Protein AF-A0A5P0ZWS5-F1 (afdb_monomer_lite)

pLDDT: mean 80.86, std 14.53, range [32.66, 95.44]

Organism: NCBI:txid2584183

Secondary structure (DSSP, 8-state):
---EEEEES-GGGS---S--SEEEEES----SS--EEEEEPPPHHHHHHHHHHHHHHHHH-TTPPP--HHHHHHHHHHHHHHHTTS--SEEEESSHHHHHHHGGGSS-GGG--------

Radius of gyration: 15.4 Å; chains: 1; bounding box: 33×30×46 Å

Sequence (119 aa):
MTKTILIALDINKIPYVTNPEVILTLGTQKIWYTTSTKAITVPKRIKLADSLLNSFIKKFFKKSTKRDIFTFNYFTKHAKKYLKKNNYDQVIFENNQLKNKILPNLTNEHQYVAKNSLA

Foldseek 3Di:
DFAEEEEEQAPVLDDDDDQHQEYEYAADDDDPDDHHYDHDDDDPVLVVVQVVVQVVCVVVPVPDDRDSPSSLLSSLVVVLVVCVVDDGQEYEYSEPVSCVSNQVSDPCNPRYPHPDDPD

Structure (mmCIF, N/CA/C/O backbone):
data_AF-A0A5P0ZWS5-F1
#
_entry.id   AF-A0A5P0ZWS5-F1
#
loop_
_atom_site.group_PDB
_atom_site.id
_atom_site.type_symbol
_atom_site.label_atom_id
_atom_site.label_alt_id
_atom_site.label_comp_id
_atom_site.label_asym_id
_atom_site.label_entity_id
_atom_site.label_seq_id
_atom_site.pdbx_PDB_ins_code
_atom_site.Cartn_x
_atom_site.Cartn_y
_atom_site.Cartn_z
_atom_site.occupancy
_atom_site.B_iso_or_equiv
_atom_site.auth_seq_id
_atom_site.auth_comp_id
_atom_site.auth_asym_id
_atom_site.auth_atom_id
_atom_site.pdbx_PDB_model_num
ATOM 1 N N . MET A 1 1 ? -8.091 -6.927 22.414 1.00 63.94 1 MET A N 1
ATOM 2 C CA . MET A 1 1 ? -7.067 -7.116 21.362 1.00 63.94 1 MET A CA 1
ATOM 3 C C . MET A 1 1 ? -7.174 -5.952 20.396 1.00 63.94 1 MET A C 1
ATOM 5 O O . MET A 1 1 ? -8.292 -5.623 20.027 1.00 63.94 1 MET A O 1
ATOM 9 N N . THR A 1 2 ? -6.058 -5.317 20.046 1.00 73.69 2 THR A N 1
ATOM 10 C CA . THR A 1 2 ? -6.013 -4.196 19.096 1.00 73.69 2 THR A CA 1
ATOM 11 C C . THR A 1 2 ? -6.160 -4.703 17.660 1.00 73.69 2 THR A C 1
ATOM 13 O O . THR A 1 2 ? -5.374 -5.534 17.200 1.00 73.69 2 THR A O 1
ATOM 16 N N . LYS A 1 3 ? -7.165 -4.208 16.932 1.00 84.69 3 LYS A N 1
ATOM 17 C CA . LYS A 1 3 ? -7.411 -4.565 15.530 1.00 84.69 3 LYS A CA 1
ATOM 18 C C . LYS A 1 3 ? -6.416 -3.851 14.630 1.00 84.69 3 LYS A C 1
ATOM 20 O O . LYS A 1 3 ? -6.544 -2.654 14.373 1.00 84.69 3 LYS A O 1
ATOM 25 N N . THR A 1 4 ? -5.427 -4.596 14.147 1.00 85.50 4 THR A N 1
ATOM 26 C CA . THR A 1 4 ? -4.335 -4.054 13.332 1.00 85.50 4 THR A CA 1
ATOM 27 C C . THR A 1 4 ? -4.469 -4.487 11.877 1.00 85.50 4 THR A C 1
ATOM 29 O O . THR A 1 4 ? -4.620 -5.675 11.590 1.00 85.50 4 THR A O 1
ATOM 32 N N . ILE A 1 5 ? -4.350 -3.539 10.948 1.00 88.12 5 ILE A N 1
ATOM 33 C CA . ILE A 1 5 ? -4.288 -3.806 9.506 1.00 88.12 5 ILE A CA 1
ATOM 34 C C . ILE A 1 5 ? -2.963 -3.328 8.909 1.00 88.12 5 ILE A C 1
ATOM 36 O O . ILE A 1 5 ? -2.469 -2.248 9.225 1.00 88.12 5 ILE A O 1
ATOM 40 N N . LEU A 1 6 ? -2.396 -4.131 8.011 1.00 88.25 6 LEU A N 1
ATOM 41 C CA . LEU A 1 6 ? -1.184 -3.813 7.261 1.00 88.25 6 LEU A CA 1
ATOM 42 C C . LEU A 1 6 ? -1.535 -3.433 5.819 1.00 88.25 6 LEU A C 1
ATOM 44 O O . LEU A 1 6 ? -2.343 -4.102 5.179 1.00 88.25 6 LEU A O 1
ATOM 48 N N . ILE A 1 7 ? -0.918 -2.381 5.284 1.00 89.50 7 ILE A N 1
ATOM 49 C CA . ILE A 1 7 ? -1.080 -1.949 3.891 1.00 89.50 7 ILE A CA 1
ATOM 50 C C . ILE A 1 7 ? 0.271 -1.991 3.187 1.00 89.50 7 ILE A C 1
ATOM 52 O O . ILE A 1 7 ? 1.189 -1.253 3.551 1.00 89.50 7 ILE A O 1
ATOM 56 N N . ALA A 1 8 ? 0.350 -2.816 2.143 1.00 89.75 8 ALA A N 1
ATOM 57 C CA . ALA A 1 8 ? 1.575 -3.110 1.413 1.00 89.75 8 ALA A CA 1
ATOM 58 C C . ALA A 1 8 ? 1.375 -3.063 -0.110 1.00 89.75 8 ALA A C 1
ATOM 60 O O . ALA A 1 8 ? 0.416 -3.609 -0.654 1.00 89.75 8 ALA A O 1
ATOM 61 N N . LEU A 1 9 ? 2.308 -2.438 -0.820 1.00 89.56 9 LEU A N 1
ATOM 62 C CA . LEU A 1 9 ? 2.545 -2.665 -2.245 1.00 89.56 9 LEU A CA 1
ATOM 63 C C . LEU A 1 9 ? 3.349 -3.948 -2.471 1.00 89.56 9 LEU A C 1
ATOM 65 O O . LEU A 1 9 ? 3.071 -4.653 -3.434 1.00 89.56 9 LEU A O 1
ATOM 69 N N . ASP A 1 10 ? 4.306 -4.254 -1.598 1.00 87.06 10 ASP A N 1
ATOM 70 C CA . ASP A 1 10 ? 5.132 -5.460 -1.623 1.00 87.06 10 ASP A CA 1
ATOM 71 C C . ASP A 1 10 ? 5.319 -5.992 -0.199 1.00 87.06 10 ASP A C 1
ATOM 73 O O . ASP A 1 10 ? 5.993 -5.385 0.634 1.00 87.06 10 ASP A O 1
ATOM 77 N N . ILE A 1 11 ? 4.711 -7.144 0.080 1.00 80.31 11 ILE A N 1
ATOM 78 C CA . ILE A 1 11 ? 4.730 -7.769 1.404 1.00 80.31 11 ILE A CA 1
ATOM 79 C C . ILE A 1 11 ? 6.139 -8.203 1.827 1.00 80.31 11 ILE A C 1
ATOM 81 O O . ILE A 1 11 ? 6.431 -8.259 3.017 1.00 80.31 11 ILE A O 1
ATOM 85 N N . ASN A 1 12 ? 7.034 -8.462 0.867 1.00 81.25 12 ASN A N 1
ATOM 86 C CA . ASN A 1 12 ? 8.397 -8.919 1.148 1.00 81.25 12 ASN A CA 1
ATOM 87 C C . ASN A 1 12 ? 9.298 -7.798 1.671 1.00 81.25 12 ASN A C 1
ATOM 89 O O . ASN A 1 12 ? 10.345 -8.068 2.251 1.00 81.25 12 ASN A O 1
ATOM 93 N N . LYS A 1 13 ? 8.903 -6.535 1.473 1.00 77.94 13 LYS A N 1
ATOM 94 C CA . LYS A 1 13 ? 9.651 -5.367 1.959 1.00 77.94 13 LYS A CA 1
ATOM 95 C C . LYS A 1 13 ? 9.374 -5.038 3.415 1.00 77.94 13 LYS A C 1
ATOM 97 O O . LYS A 1 13 ? 9.955 -4.098 3.951 1.00 77.94 13 LYS A O 1
ATOM 102 N N . ILE A 1 14 ? 8.466 -5.773 4.04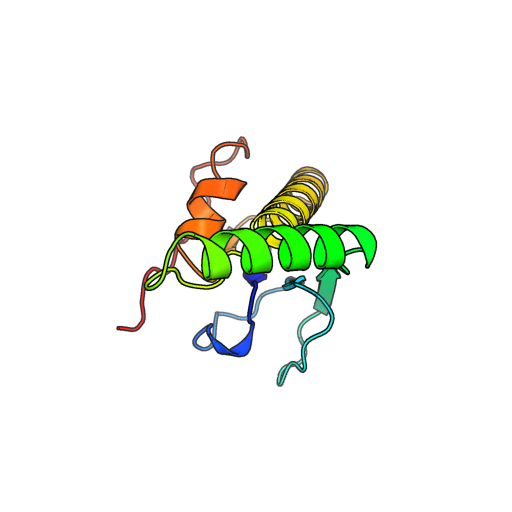0 1.00 71.94 14 ILE A N 1
ATOM 103 C CA . ILE A 1 14 ? 8.014 -5.471 5.381 1.00 71.94 14 ILE A CA 1
ATOM 104 C C . ILE A 1 14 ? 8.739 -6.411 6.345 1.00 71.94 14 ILE A C 1
ATOM 106 O O . ILE A 1 14 ? 8.507 -7.621 6.294 1.00 71.94 14 ILE A O 1
ATOM 110 N N . PRO A 1 15 ? 9.611 -5.890 7.228 1.00 61.16 15 PRO A N 1
ATOM 111 C CA . PRO A 1 15 ? 10.204 -6.712 8.271 1.00 61.16 15 PRO A CA 1
ATOM 112 C C . PRO A 1 15 ? 9.084 -7.205 9.188 1.00 61.16 15 PRO A C 1
ATOM 114 O O . PRO A 1 15 ? 8.192 -6.418 9.505 1.00 61.16 15 PRO A O 1
ATOM 117 N N . TYR A 1 16 ? 9.130 -8.486 9.578 1.00 59.34 16 TYR A N 1
ATOM 118 C CA . TYR A 1 16 ? 8.163 -9.180 10.445 1.00 59.34 16 TYR A CA 1
ATO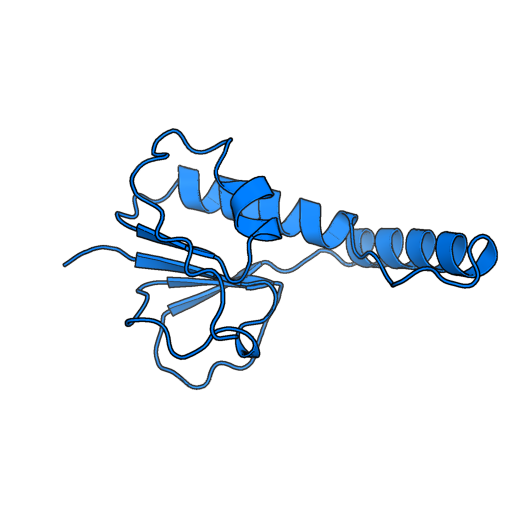M 119 C C . TYR A 1 16 ? 7.399 -8.210 11.360 1.00 59.34 16 TYR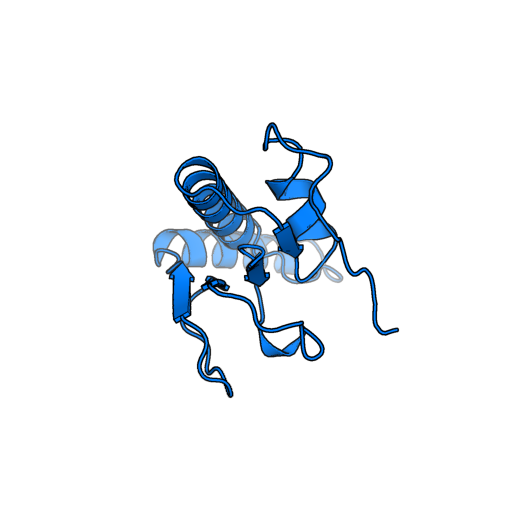 A C 1
ATOM 121 O O . TYR A 1 16 ? 7.921 -7.709 12.360 1.00 59.34 16 TYR A O 1
ATOM 129 N N . VAL A 1 17 ? 6.161 -7.896 10.978 1.00 60.84 17 VAL A N 1
ATOM 130 C CA . VAL A 1 17 ? 5.301 -6.998 11.747 1.00 60.84 17 VAL A CA 1
ATOM 131 C C . VAL A 1 17 ? 4.453 -7.834 12.680 1.00 60.84 17 VAL A C 1
ATOM 133 O O . VAL A 1 17 ? 3.960 -8.893 12.300 1.00 60.84 17 VAL A O 1
ATOM 136 N N . THR A 1 18 ? 4.264 -7.311 13.885 1.00 60.84 18 THR A N 1
ATOM 137 C CA . THR A 1 18 ? 3.304 -7.758 14.891 1.00 60.84 18 THR A CA 1
ATOM 138 C C . THR A 1 18 ? 1.994 -8.203 14.233 1.00 60.84 18 THR A C 1
ATOM 140 O O . THR A 1 18 ? 1.340 -7.375 13.603 1.00 60.84 18 THR A O 1
ATOM 143 N N . ASN A 1 19 ? 1.669 -9.497 14.355 1.00 74.81 19 ASN A N 1
ATOM 144 C CA . ASN A 1 19 ? 0.509 -10.221 13.808 1.00 74.81 19 ASN A CA 1
ATOM 145 C C . ASN A 1 19 ? -0.668 -9.323 13.370 1.00 74.81 19 ASN A C 1
ATOM 147 O O . ASN A 1 19 ? -1.581 -9.087 14.168 1.00 74.81 19 ASN A O 1
ATOM 151 N N . PRO A 1 20 ? -0.679 -8.818 12.119 1.00 80.44 20 PRO A N 1
ATOM 152 C CA . PRO A 1 20 ? -1.824 -8.071 11.630 1.00 80.44 20 PRO A CA 1
ATOM 153 C C . PRO A 1 20 ? -3.013 -9.022 11.479 1.00 80.44 20 PRO A C 1
ATOM 155 O O . PRO A 1 20 ? -2.846 -10.193 11.136 1.00 80.44 20 PRO A O 1
ATOM 158 N N . GLU A 1 21 ? -4.221 -8.515 11.715 1.00 86.25 21 GLU A N 1
ATOM 159 C CA . GLU A 1 21 ? -5.457 -9.273 11.504 1.00 86.25 21 GLU A CA 1
ATOM 160 C C . GLU A 1 21 ? -5.748 -9.397 10.004 1.00 86.25 21 GLU A C 1
ATOM 162 O O . GLU A 1 21 ? -6.141 -10.456 9.515 1.00 86.25 21 GLU A O 1
ATOM 167 N N . VAL A 1 22 ? -5.505 -8.306 9.265 1.00 88.69 22 VAL A N 1
ATOM 168 C CA . VAL A 1 22 ? -5.685 -8.231 7.814 1.00 88.69 22 VAL A CA 1
ATOM 169 C C . VAL A 1 22 ? -4.479 -7.573 7.151 1.00 88.69 22 VAL A C 1
ATOM 171 O O . VAL A 1 22 ? -3.934 -6.592 7.655 1.00 88.69 22 VAL A O 1
ATOM 174 N N . ILE A 1 23 ? -4.102 -8.067 5.973 1.00 89.00 23 ILE A N 1
ATOM 175 C CA . ILE A 1 23 ? -3.132 -7.416 5.087 1.00 89.00 23 ILE A CA 1
ATOM 176 C C . ILE A 1 23 ? -3.829 -7.025 3.789 1.00 89.00 23 ILE A C 1
ATOM 178 O O . ILE A 1 23 ? -4.388 -7.873 3.096 1.00 89.00 23 ILE A O 1
ATOM 182 N N . LEU A 1 24 ? -3.765 -5.749 3.424 1.00 91.25 24 LEU A N 1
ATOM 183 C CA . LEU A 1 24 ? -4.137 -5.266 2.098 1.00 91.25 24 LEU A CA 1
ATOM 184 C C . LEU A 1 24 ? -2.904 -5.197 1.204 1.00 91.25 24 LEU A C 1
ATOM 186 O O . LEU A 1 24 ? -2.002 -4.400 1.466 1.00 91.25 24 LEU A O 1
ATOM 190 N N . THR A 1 25 ? -2.900 -5.974 0.122 1.00 92.38 25 THR A N 1
ATOM 191 C CA . THR A 1 25 ? -1.775 -6.040 -0.820 1.00 92.38 25 THR A CA 1
ATOM 192 C C . THR A 1 25 ? -2.139 -5.547 -2.212 1.00 92.38 25 THR A C 1
ATOM 194 O O . THR A 1 25 ? -3.286 -5.660 -2.661 1.00 92.38 25 THR A O 1
ATOM 197 N N . LEU A 1 26 ? -1.152 -5.019 -2.937 1.00 91.38 26 LEU A N 1
ATOM 198 C CA . LEU A 1 26 ? -1.284 -4.777 -4.369 1.00 91.38 26 LEU A CA 1
ATOM 199 C C . LEU A 1 26 ? -1.250 -6.113 -5.122 1.00 91.38 26 LEU A C 1
ATOM 201 O O . LEU A 1 26 ? -0.200 -6.737 -5.252 1.00 91.38 26 LEU A O 1
ATOM 205 N N . GLY A 1 27 ? -2.395 -6.530 -5.659 1.00 88.81 27 GLY A N 1
ATOM 206 C CA . GLY A 1 27 ? -2.525 -7.825 -6.321 1.00 88.81 27 GLY A CA 1
ATOM 207 C C . GLY A 1 27 ? -2.248 -9.017 -5.399 1.00 88.81 27 GLY A C 1
ATOM 208 O O . GLY A 1 27 ? -2.059 -8.879 -4.187 1.00 88.81 27 GLY A O 1
ATOM 209 N N . THR A 1 28 ? -2.280 -10.208 -5.990 1.00 85.75 28 THR A N 1
ATOM 210 C CA . THR A 1 28 ? -1.994 -11.461 -5.287 1.00 85.75 28 THR A CA 1
ATOM 211 C C . THR A 1 28 ? -0.492 -11.592 -5.080 1.00 85.75 28 THR A C 1
ATOM 213 O O . THR A 1 28 ? 0.273 -11.511 -6.040 1.00 85.75 28 THR A O 1
ATOM 216 N N . GLN A 1 29 ? -0.079 -11.800 -3.834 1.00 84.25 29 GLN A N 1
ATOM 217 C CA . GLN A 1 29 ? 1.318 -11.986 -3.449 1.00 84.25 29 GLN A CA 1
ATOM 218 C C . GLN A 1 29 ? 1.428 -13.254 -2.606 1.00 84.25 29 GLN A C 1
ATOM 220 O O . GLN A 1 29 ? 0.485 -13.607 -1.896 1.00 84.25 29 GLN A O 1
ATOM 225 N N . LYS A 1 30 ? 2.555 -13.962 -2.712 1.00 76.31 30 LYS A N 1
ATOM 226 C CA . LYS A 1 30 ? 2.812 -15.153 -1.898 1.00 76.31 30 LYS A CA 1
ATOM 227 C C . LYS A 1 30 ? 3.163 -14.699 -0.485 1.00 76.31 30 LYS A C 1
ATOM 229 O O . LYS A 1 30 ? 4.094 -13.920 -0.313 1.00 76.31 30 LYS A O 1
ATOM 234 N N . ILE A 1 31 ? 2.414 -15.175 0.502 1.00 70.94 31 ILE A N 1
ATOM 235 C CA . ILE A 1 31 ? 2.577 -14.785 1.903 1.00 70.94 31 ILE A CA 1
ATOM 236 C C . ILE A 1 31 ? 2.982 -16.024 2.685 1.00 70.94 31 ILE A C 1
ATOM 238 O O . ILE A 1 31 ? 2.437 -17.104 2.473 1.00 70.94 31 ILE A O 1
ATOM 242 N N . TRP A 1 32 ? 3.995 -15.872 3.533 1.00 64.75 32 TRP A N 1
ATOM 243 C CA . TRP A 1 32 ? 4.627 -16.966 4.271 1.00 64.75 32 TRP A CA 1
ATOM 244 C C . TRP A 1 32 ? 3.976 -17.227 5.644 1.00 64.75 32 TRP A C 1
ATOM 246 O O . TRP A 1 32 ? 4.408 -18.128 6.354 1.00 64.75 32 TRP A O 1
ATOM 256 N N . TYR A 1 33 ? 2.930 -16.479 6.015 1.00 65.12 33 TYR A N 1
ATOM 257 C CA . TYR A 1 33 ? 2.255 -16.559 7.316 1.00 65.12 33 TYR A CA 1
ATOM 258 C C . TYR A 1 33 ? 0.721 -16.574 7.213 1.00 65.12 33 TYR A C 1
ATOM 260 O O . TYR A 1 33 ? 0.141 -16.220 6.189 1.00 65.12 33 TYR A O 1
ATOM 268 N N . THR A 1 34 ? 0.063 -16.993 8.299 1.00 61.19 34 THR A N 1
ATOM 269 C CA . THR A 1 34 ? -1.362 -17.372 8.400 1.00 61.19 34 THR A CA 1
ATOM 270 C C . THR A 1 34 ? -2.353 -16.203 8.518 1.00 61.19 34 THR A C 1
ATOM 272 O O . THR A 1 34 ? -3.483 -16.390 8.967 1.00 61.19 34 THR A O 1
ATOM 275 N N . THR A 1 35 ? -1.966 -14.988 8.131 1.00 68.56 35 THR A N 1
ATOM 276 C CA . THR A 1 35 ? -2.839 -13.811 8.247 1.00 68.56 35 THR A CA 1
ATOM 277 C C . THR A 1 35 ? -3.821 -13.702 7.077 1.00 68.56 35 THR A C 1
ATOM 279 O O . THR A 1 35 ? -3.476 -13.928 5.914 1.00 68.56 35 THR A O 1
ATOM 282 N N . SER A 1 36 ? -5.050 -13.264 7.378 1.00 83.69 36 SER A N 1
ATOM 283 C CA . SER A 1 36 ? -6.067 -12.955 6.372 1.00 83.69 36 SER A CA 1
ATOM 284 C C . SER A 1 36 ? -5.567 -11.884 5.399 1.00 83.69 36 SER A C 1
ATOM 286 O O . SER A 1 36 ? -5.260 -10.752 5.775 1.00 83.69 36 SER A O 1
ATOM 288 N N . THR A 1 37 ? -5.472 -12.236 4.120 1.00 86.12 37 THR A N 1
ATOM 289 C CA . THR A 1 37 ? -4.936 -11.345 3.088 1.00 86.12 37 THR A CA 1
ATOM 290 C C . THR A 1 37 ? -6.018 -10.949 2.109 1.00 86.12 37 THR A C 1
ATOM 292 O O . THR A 1 37 ? -6.756 -11.784 1.588 1.00 86.12 37 THR A O 1
ATOM 295 N N . LYS A 1 38 ? -6.068 -9.656 1.794 1.00 90.38 38 LYS A N 1
ATOM 296 C CA . LYS A 1 38 ? -6.972 -9.090 0.809 1.00 90.38 38 LYS A CA 1
ATOM 297 C C . LYS A 1 38 ? -6.195 -8.380 -0.294 1.00 90.38 38 LYS A C 1
ATOM 299 O O . LYS A 1 38 ? -5.719 -7.258 -0.141 1.00 90.38 38 LYS A O 1
ATOM 304 N N . ALA A 1 39 ? -6.119 -9.044 -1.439 1.00 91.31 39 ALA A N 1
ATOM 305 C CA . ALA A 1 39 ? -5.489 -8.510 -2.635 1.00 91.31 39 ALA A CA 1
ATOM 306 C C . ALA A 1 39 ? -6.396 -7.490 -3.342 1.00 91.31 39 ALA A C 1
ATOM 308 O O . ALA A 1 39 ? -7.544 -7.777 -3.688 1.00 91.31 39 ALA A O 1
ATOM 309 N N . ILE A 1 40 ? -5.864 -6.299 -3.620 1.00 93.25 40 ILE A N 1
ATOM 310 C CA . ILE A 1 40 ? -6.499 -5.310 -4.493 1.00 93.25 40 ILE A CA 1
ATOM 311 C C . ILE A 1 40 ? -5.986 -5.531 -5.916 1.00 93.25 40 ILE A C 1
ATOM 313 O O . ILE A 1 40 ? -4.881 -5.119 -6.279 1.00 93.25 40 ILE A O 1
ATOM 317 N N . THR A 1 41 ? -6.808 -6.173 -6.742 1.00 93.50 41 THR A N 1
ATOM 318 C CA . THR A 1 41 ? -6.482 -6.432 -8.147 1.00 93.50 41 THR A CA 1
ATOM 319 C C . THR A 1 41 ? -6.670 -5.178 -8.993 1.00 93.50 41 THR A C 1
ATOM 321 O O . THR A 1 41 ? -7.763 -4.613 -9.079 1.00 93.50 41 THR A O 1
ATOM 324 N N . VAL A 1 42 ? -5.593 -4.750 -9.650 1.00 92.31 42 VAL A N 1
ATOM 325 C CA . VAL A 1 42 ? -5.604 -3.603 -10.564 1.00 92.31 42 VAL A CA 1
ATOM 326 C C . VAL A 1 42 ? -6.104 -4.033 -11.947 1.00 92.31 42 VAL A C 1
ATOM 328 O O . VAL A 1 42 ? -5.515 -4.945 -12.540 1.00 92.31 42 VAL A O 1
ATOM 331 N N . PRO A 1 43 ? -7.139 -3.375 -12.501 1.00 93.75 43 PRO A N 1
ATOM 332 C CA . PRO A 1 43 ? -7.633 -3.641 -13.847 1.00 93.75 43 PRO A CA 1
ATOM 333 C C . PRO A 1 43 ? -6.547 -3.503 -14.920 1.00 93.75 43 PRO A C 1
ATOM 335 O O . PRO A 1 43 ? -5.735 -2.577 -14.877 1.00 93.75 43 PRO A O 1
ATOM 338 N N . LYS A 1 44 ? -6.595 -4.360 -15.951 1.00 93.44 44 LYS A N 1
ATOM 339 C CA . LYS A 1 44 ? -5.638 -4.340 -17.077 1.00 93.44 44 LYS A CA 1
ATOM 340 C C . LYS A 1 44 ? -5.509 -2.954 -17.721 1.00 93.44 44 LYS A C 1
ATOM 342 O O . LYS A 1 44 ? -4.395 -2.516 -17.971 1.00 93.44 44 LYS A O 1
ATOM 347 N N . ARG A 1 45 ? -6.619 -2.226 -17.898 1.00 93.94 45 ARG A N 1
ATOM 348 C CA . ARG A 1 45 ? -6.624 -0.858 -18.458 1.00 93.94 45 ARG A CA 1
ATOM 349 C C . ARG A 1 45 ? -5.725 0.129 -17.701 1.00 93.94 45 ARG A C 1
ATOM 351 O O . ARG A 1 45 ? -5.089 0.968 -18.320 1.00 93.94 45 ARG A O 1
ATOM 358 N N . ILE A 1 46 ? -5.639 0.004 -16.375 1.00 93.69 46 ILE A N 1
ATOM 359 C CA . ILE A 1 46 ? -4.800 0.876 -15.541 1.00 93.69 46 ILE A CA 1
ATOM 360 C C . ILE A 1 46 ? -3.327 0.517 -15.734 1.00 93.69 46 ILE A C 1
ATOM 362 O O . ILE A 1 46 ? -2.502 1.402 -15.931 1.00 93.69 46 ILE A O 1
ATOM 366 N N . LYS A 1 47 ? -3.015 -0.784 -15.780 1.00 92.31 47 LYS A N 1
ATOM 367 C CA . LYS A 1 47 ? -1.661 -1.266 -16.086 1.00 92.31 47 LYS A CA 1
ATOM 368 C C . LYS A 1 47 ? -1.199 -0.829 -17.481 1.00 92.31 47 LYS A C 1
ATOM 370 O O . LYS A 1 47 ? -0.039 -0.477 -17.657 1.00 92.31 47 LYS A O 1
ATOM 375 N N . LEU A 1 48 ? -2.104 -0.822 -18.463 1.00 93.12 48 LEU A N 1
ATOM 376 C CA . LEU A 1 48 ? -1.826 -0.316 -19.810 1.00 93.12 48 LEU A CA 1
ATOM 377 C C . LEU A 1 48 ? -1.540 1.190 -19.799 1.00 93.12 48 LEU A C 1
ATOM 379 O O . LEU A 1 48 ? -0.564 1.616 -20.410 1.00 93.12 48 LEU A O 1
ATOM 383 N N . ALA A 1 49 ? -2.327 1.983 -19.067 1.00 93.19 49 ALA A N 1
ATOM 384 C CA . ALA A 1 49 ? -2.077 3.417 -18.919 1.00 93.19 49 ALA A CA 1
ATOM 385 C C . ALA A 1 49 ? -0.698 3.701 -18.295 1.00 93.19 49 ALA A C 1
ATOM 387 O O . ALA A 1 49 ? 0.046 4.534 -18.810 1.00 93.19 49 ALA A O 1
ATOM 388 N N . ASP A 1 50 ? -0.313 2.957 -17.251 1.00 92.94 50 ASP A N 1
ATOM 389 C CA . ASP A 1 50 ? 1.041 3.035 -16.687 1.00 92.94 50 ASP A CA 1
ATOM 390 C C . ASP A 1 50 ? 2.111 2.632 -17.708 1.00 92.94 50 ASP A C 1
ATOM 392 O O . ASP A 1 50 ? 3.153 3.275 -17.797 1.00 92.94 50 ASP A O 1
ATOM 396 N N . SER A 1 51 ? 1.876 1.593 -18.514 1.00 92.62 51 SER A N 1
ATOM 397 C CA . SER A 1 51 ? 2.821 1.171 -19.557 1.00 92.62 51 SER A CA 1
ATOM 398 C C . SER A 1 51 ? 3.049 2.262 -20.607 1.00 92.62 51 SER A C 1
ATOM 400 O O . SER A 1 51 ? 4.191 2.518 -20.991 1.00 92.62 51 SER A O 1
ATOM 402 N N . LEU A 1 52 ? 1.979 2.925 -21.056 1.00 92.56 52 LEU A N 1
ATOM 403 C CA . LEU A 1 52 ? 2.057 4.033 -22.011 1.00 92.56 52 LEU A CA 1
ATOM 404 C C . LEU A 1 52 ? 2.808 5.225 -21.413 1.00 92.56 52 LEU A C 1
ATOM 406 O O . LEU A 1 52 ? 3.726 5.750 -22.044 1.00 92.56 52 LEU A O 1
ATOM 410 N N . LEU A 1 53 ? 2.473 5.601 -20.176 1.00 92.00 53 LEU A N 1
ATOM 411 C CA . LEU A 1 53 ? 3.144 6.683 -19.463 1.00 92.00 53 LEU A CA 1
ATOM 412 C C . LEU A 1 53 ? 4.638 6.394 -19.285 1.00 92.00 53 LEU A C 1
ATOM 414 O O . LEU A 1 53 ? 5.474 7.240 -19.588 1.00 92.00 53 LEU A O 1
ATOM 418 N N . ASN A 1 54 ? 4.987 5.189 -18.839 1.00 91.31 54 ASN A N 1
ATOM 419 C CA . ASN A 1 54 ? 6.376 4.782 -18.655 1.00 91.31 54 ASN A CA 1
ATOM 420 C C . ASN A 1 54 ? 7.151 4.748 -19.980 1.00 91.31 54 ASN A C 1
ATOM 422 O O . ASN A 1 54 ? 8.315 5.140 -20.005 1.00 91.31 54 ASN A O 1
ATOM 426 N N . SER A 1 55 ? 6.523 4.317 -21.079 1.00 90.19 55 SER A N 1
ATOM 427 C CA . SER A 1 55 ? 7.130 4.348 -22.417 1.00 90.19 55 SER A CA 1
ATOM 428 C C . SER A 1 55 ? 7.429 5.781 -22.860 1.00 90.19 55 SER A C 1
ATOM 430 O O . SER A 1 55 ? 8.551 6.086 -23.269 1.00 90.19 55 SER A O 1
ATOM 432 N N . PHE A 1 56 ? 6.460 6.686 -22.689 1.00 90.00 56 PHE A N 1
ATOM 433 C CA . PHE A 1 56 ? 6.634 8.108 -22.971 1.00 90.00 56 PHE A CA 1
ATOM 434 C C . PHE A 1 56 ? 7.771 8.701 -22.130 1.00 90.00 56 PHE A C 1
ATOM 436 O O . PHE A 1 56 ? 8.716 9.278 -22.663 1.00 90.00 56 PHE A O 1
ATOM 443 N N . ILE A 1 57 ? 7.742 8.477 -20.817 1.00 88.25 57 ILE A N 1
ATOM 444 C CA . ILE A 1 57 ? 8.774 8.951 -19.895 1.00 88.25 57 ILE A CA 1
ATOM 445 C C . ILE A 1 57 ? 10.153 8.410 -20.288 1.00 88.25 57 ILE A C 1
ATOM 447 O O . ILE A 1 57 ? 11.103 9.178 -20.350 1.00 88.25 57 ILE A O 1
ATOM 451 N N . LYS A 1 58 ? 10.277 7.118 -20.606 1.00 88.38 58 LYS A N 1
ATOM 452 C CA . LYS A 1 58 ? 11.550 6.518 -21.030 1.00 88.38 58 LYS A CA 1
ATOM 453 C C . LYS A 1 58 ? 12.063 7.122 -22.340 1.00 88.38 58 LYS A C 1
ATOM 455 O O . LYS A 1 58 ? 13.268 7.311 -22.487 1.00 88.38 58 LYS A O 1
ATOM 460 N N . LYS A 1 59 ? 11.161 7.430 -23.279 1.00 88.19 59 LYS A N 1
ATOM 461 C CA . LYS A 1 59 ? 11.504 8.030 -24.575 1.00 88.19 59 LYS A CA 1
ATOM 462 C C . LYS A 1 59 ? 12.027 9.460 -24.426 1.00 88.19 59 LYS A C 1
ATOM 464 O O . LYS A 1 59 ? 12.998 9.813 -25.086 1.00 88.19 59 LYS A O 1
ATOM 469 N N . PHE A 1 60 ? 11.406 10.264 -23.565 1.00 88.00 60 PHE A N 1
ATOM 470 C CA . PHE A 1 60 ? 11.733 11.688 -23.429 1.00 88.00 60 PHE A CA 1
ATOM 471 C C . PHE A 1 60 ? 12.706 11.998 -22.277 1.00 88.00 60 PHE A C 1
ATOM 473 O O . PHE A 1 60 ? 13.398 13.010 -22.318 1.00 88.00 60 PHE A O 1
ATOM 480 N N . PHE A 1 61 ? 12.834 11.114 -21.284 1.00 85.75 61 PHE A N 1
ATOM 481 C CA . PHE A 1 61 ? 13.669 11.307 -20.095 1.00 85.75 61 PHE A CA 1
ATOM 482 C C . PHE A 1 61 ? 14.610 10.110 -19.879 1.00 85.75 61 PHE A C 1
ATOM 484 O O . PHE A 1 61 ? 14.274 9.130 -19.212 1.00 85.75 61 PHE A O 1
ATOM 491 N N . LYS A 1 62 ? 15.842 10.222 -20.398 1.00 73.38 62 LYS A N 1
ATOM 492 C CA . LYS A 1 62 ? 16.868 9.155 -20.412 1.00 73.38 62 LYS A CA 1
ATOM 493 C C . LYS A 1 62 ? 17.282 8.602 -19.033 1.00 73.38 62 LYS A C 1
ATOM 495 O O . LYS A 1 62 ? 17.846 7.517 -18.978 1.00 73.38 62 LYS A O 1
ATOM 500 N N . LYS A 1 63 ? 17.022 9.318 -17.931 1.00 76.38 63 LYS A N 1
ATOM 501 C CA . LYS A 1 63 ? 17.367 8.910 -16.548 1.00 76.38 63 LYS A CA 1
ATOM 502 C C . LYS A 1 63 ? 16.145 8.672 -15.650 1.00 76.38 63 LYS A C 1
ATOM 504 O O . LYS A 1 63 ? 16.262 8.711 -14.429 1.00 76.38 63 LYS A O 1
ATOM 509 N N . SER A 1 64 ? 14.960 8.480 -16.226 1.00 73.50 64 SER A N 1
ATOM 510 C CA . SER A 1 64 ? 13.747 8.341 -15.420 1.00 73.50 64 SER A CA 1
ATOM 511 C C . SER A 1 64 ? 13.490 6.897 -14.985 1.00 73.50 64 SER A C 1
ATOM 513 O O . SER A 1 64 ? 13.542 5.967 -15.789 1.00 73.50 64 SER A O 1
ATOM 515 N N . THR A 1 65 ? 13.166 6.716 -13.706 1.00 73.56 65 THR A N 1
ATOM 516 C CA . THR A 1 65 ? 12.671 5.457 -13.145 1.00 73.56 65 THR A CA 1
ATOM 517 C C . THR A 1 65 ? 11.214 5.209 -13.531 1.00 73.56 65 THR A C 1
ATOM 519 O O . THR A 1 65 ? 10.440 6.141 -13.758 1.00 73.56 65 THR A O 1
ATOM 522 N N . LYS A 1 66 ? 10.827 3.929 -13.593 1.00 76.25 66 LYS A N 1
ATOM 523 C CA . LYS A 1 66 ? 9.438 3.511 -13.815 1.00 76.25 66 LYS A CA 1
ATOM 524 C C . LYS A 1 66 ? 8.540 4.098 -12.723 1.00 76.25 66 LYS A C 1
ATOM 526 O O . LYS A 1 66 ? 8.845 3.971 -11.538 1.00 76.25 66 LYS A O 1
ATOM 531 N N . ARG A 1 67 ? 7.428 4.718 -13.114 1.00 78.88 67 ARG A N 1
ATOM 532 C CA . ARG A 1 67 ? 6.431 5.287 -12.204 1.00 78.88 67 ARG A CA 1
ATOM 533 C C . ARG A 1 67 ? 5.064 4.715 -12.556 1.00 78.88 67 ARG A C 1
ATOM 535 O O . ARG A 1 67 ? 4.374 5.229 -13.429 1.00 78.88 67 ARG A O 1
ATOM 542 N N . ASP A 1 68 ? 4.659 3.668 -11.844 1.00 89.00 68 ASP A N 1
ATOM 543 C CA . ASP A 1 68 ? 3.322 3.073 -11.973 1.00 89.00 68 ASP A CA 1
ATOM 544 C C . ASP A 1 68 ? 2.285 3.912 -11.192 1.00 89.00 68 ASP A C 1
ATOM 546 O O . ASP A 1 68 ? 1.686 3.477 -10.203 1.00 89.00 68 ASP A O 1
ATOM 550 N N . ILE A 1 69 ? 2.141 5.180 -11.595 1.00 90.56 69 ILE A N 1
ATOM 551 C CA . ILE A 1 69 ? 1.364 6.215 -10.898 1.00 90.56 69 ILE A CA 1
ATOM 552 C C . ILE A 1 69 ? -0.120 5.854 -10.851 1.00 90.56 69 ILE A C 1
ATOM 554 O O . ILE A 1 69 ? -0.767 6.033 -9.814 1.00 90.56 69 ILE A O 1
ATOM 558 N N . PHE A 1 70 ? -0.685 5.356 -11.951 1.00 93.88 70 PHE A N 1
ATOM 559 C CA . PHE A 1 70 ? -2.104 5.025 -12.018 1.00 93.88 70 PHE A CA 1
ATOM 560 C C . PHE A 1 70 ? -2.420 3.804 -11.158 1.00 93.88 70 PHE A C 1
ATOM 562 O O . PHE A 1 70 ? -3.395 3.821 -10.406 1.00 93.88 70 PHE A O 1
ATOM 569 N N . THR A 1 71 ? -1.561 2.787 -11.193 1.00 94.88 71 THR A N 1
ATOM 570 C CA . THR A 1 71 ? -1.627 1.616 -10.314 1.00 94.88 71 THR A CA 1
ATOM 571 C C . THR A 1 71 ? -1.551 2.022 -8.843 1.00 94.88 71 THR A C 1
ATOM 573 O O . THR A 1 71 ? -2.420 1.634 -8.058 1.00 94.88 71 THR A O 1
ATOM 576 N N . PHE A 1 72 ? -0.583 2.861 -8.465 1.00 93.94 72 PHE A N 1
ATOM 577 C CA . PHE A 1 72 ? -0.442 3.354 -7.093 1.00 93.94 72 PHE A CA 1
ATOM 578 C C . PHE A 1 72 ? -1.669 4.158 -6.629 1.00 93.94 72 PHE A C 1
ATOM 580 O O . PHE A 1 72 ? -2.203 3.942 -5.536 1.00 93.94 72 PHE A O 1
ATOM 587 N N . ASN A 1 73 ? -2.171 5.064 -7.469 1.00 94.19 73 ASN A N 1
ATOM 588 C CA . ASN A 1 73 ? -3.361 5.858 -7.160 1.00 94.19 73 ASN A CA 1
ATOM 589 C C . ASN A 1 73 ? -4.620 4.988 -7.042 1.00 94.19 73 ASN A C 1
ATOM 591 O O . ASN A 1 73 ? -5.443 5.210 -6.152 1.00 94.19 73 ASN A O 1
ATOM 595 N N . TYR A 1 74 ? -4.768 3.982 -7.905 1.00 95.12 74 TYR A N 1
ATOM 596 C CA . TYR A 1 74 ? -5.871 3.031 -7.824 1.00 95.12 74 TYR A CA 1
ATOM 597 C C . TYR A 1 74 ? -5.828 2.250 -6.510 1.00 95.12 74 TYR A C 1
ATOM 599 O O . TYR A 1 74 ? -6.818 2.219 -5.775 1.00 95.12 74 TYR A O 1
ATOM 607 N N . PHE A 1 75 ? -4.669 1.680 -6.178 1.00 95.44 75 PHE A N 1
ATOM 608 C CA . PHE A 1 75 ? -4.472 0.930 -4.944 1.00 95.44 75 PHE A CA 1
ATOM 609 C C . PHE A 1 75 ? -4.806 1.769 -3.711 1.00 95.44 75 PHE A C 1
ATOM 611 O O . PHE A 1 75 ? -5.664 1.391 -2.915 1.00 95.44 75 PHE A O 1
ATOM 618 N N . THR A 1 76 ? -4.208 2.956 -3.591 1.00 94.06 76 THR A N 1
ATOM 619 C CA . THR A 1 76 ? -4.423 3.844 -2.439 1.00 94.06 76 THR A CA 1
ATOM 620 C C . THR A 1 76 ? -5.872 4.324 -2.331 1.00 94.06 76 THR A C 1
ATOM 622 O O . THR A 1 76 ? -6.397 4.440 -1.225 1.00 94.06 76 THR A O 1
ATOM 625 N N . LYS A 1 77 ? -6.576 4.548 -3.450 1.00 94.31 77 LYS A N 1
ATOM 626 C CA . LYS A 1 77 ? -8.017 4.861 -3.447 1.00 94.31 77 LYS A CA 1
ATOM 627 C C . LYS A 1 77 ? -8.850 3.711 -2.874 1.00 94.31 77 LYS A C 1
ATOM 629 O O . LYS A 1 77 ? -9.748 3.954 -2.067 1.00 94.31 77 LYS A O 1
ATOM 634 N N . HIS A 1 78 ? -8.557 2.476 -3.271 1.00 94.06 78 HIS A N 1
ATOM 635 C CA . HIS A 1 78 ? -9.271 1.299 -2.779 1.00 94.06 78 HIS A CA 1
ATOM 636 C C . HIS A 1 78 ? -8.927 0.971 -1.324 1.00 94.06 78 HIS A C 1
ATOM 638 O O . HIS A 1 78 ? -9.842 0.704 -0.547 1.00 94.06 78 HIS A O 1
ATOM 644 N N . ALA A 1 79 ? -7.657 1.084 -0.932 1.00 92.50 79 ALA A N 1
ATOM 645 C CA . ALA A 1 79 ? -7.226 0.934 0.454 1.00 92.50 79 ALA A CA 1
ATOM 646 C C . ALA A 1 79 ? -7.931 1.950 1.368 1.00 92.50 79 ALA A C 1
ATOM 648 O O . ALA A 1 79 ? -8.515 1.566 2.375 1.00 92.50 79 ALA A O 1
ATOM 649 N N . LYS A 1 80 ? -8.014 3.226 0.959 1.00 90.25 80 LYS A N 1
ATOM 650 C CA . LYS A 1 80 ? -8.798 4.249 1.676 1.00 90.25 80 LYS A CA 1
ATOM 651 C C . LYS A 1 80 ? -10.263 3.861 1.836 1.00 90.25 80 LYS A C 1
ATOM 653 O O . LYS A 1 80 ? -10.805 3.937 2.932 1.00 90.25 80 LYS A O 1
ATOM 658 N N . LYS A 1 81 ? -10.920 3.447 0.747 1.00 91.94 81 LYS A N 1
ATOM 659 C CA . LYS A 1 81 ? -12.328 3.022 0.790 1.00 91.94 81 LYS A CA 1
ATOM 660 C C . LYS A 1 81 ? -12.523 1.830 1.729 1.00 91.94 81 LYS A C 1
ATOM 662 O O . LYS A 1 81 ? -13.561 1.743 2.372 1.00 91.94 81 LYS A O 1
ATOM 667 N N . TYR A 1 82 ? -11.550 0.926 1.788 1.00 91.12 82 TYR A N 1
ATOM 668 C CA . TYR A 1 82 ? -11.577 -0.206 2.699 1.00 91.12 82 TYR A CA 1
ATOM 669 C C . TYR A 1 82 ? -11.439 0.240 4.157 1.00 91.12 82 TYR A C 1
ATOM 671 O O . TYR A 1 82 ? -12.282 -0.124 4.969 1.00 91.12 82 TYR A O 1
ATOM 679 N N . LEU A 1 83 ? -10.448 1.075 4.473 1.00 88.81 83 LEU A N 1
ATOM 680 C CA . LEU A 1 83 ? -10.244 1.605 5.824 1.00 88.81 83 LEU A CA 1
ATOM 681 C C . LEU A 1 83 ? -11.442 2.418 6.325 1.00 88.81 83 LEU A C 1
ATOM 683 O O . LEU A 1 83 ? -11.829 2.286 7.470 1.00 88.81 83 LEU A O 1
ATOM 687 N N . LYS A 1 84 ? -12.103 3.202 5.466 1.00 87.62 84 LYS A N 1
ATOM 688 C CA . LYS A 1 84 ? -13.314 3.948 5.862 1.00 87.62 84 LYS A CA 1
ATOM 689 C C . LYS A 1 84 ? -14.516 3.059 6.196 1.00 87.62 84 LYS A C 1
ATOM 691 O O . LYS A 1 84 ? -15.458 3.529 6.817 1.00 87.62 84 LYS A O 1
ATOM 696 N N . LYS A 1 85 ? -14.524 1.812 5.720 1.00 89.06 85 LYS A N 1
ATOM 697 C CA . LYS A 1 85 ? -15.617 0.853 5.939 1.00 89.06 85 LYS A CA 1
ATOM 698 C C . LYS A 1 85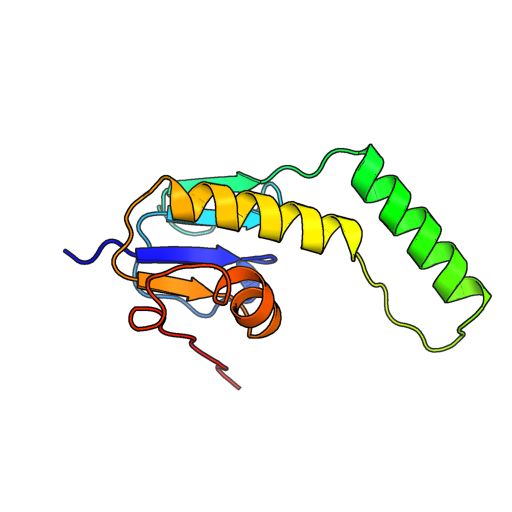 ? -15.370 -0.088 7.114 1.00 89.06 85 LYS A C 1
ATOM 700 O O . LYS A 1 85 ? -16.295 -0.784 7.510 1.00 89.06 85 LYS A O 1
ATOM 705 N N . ASN A 1 86 ? -14.138 -0.162 7.606 1.00 86.44 86 ASN A N 1
ATOM 706 C CA . ASN A 1 86 ? -13.726 -1.125 8.616 1.00 86.44 86 ASN A CA 1
ATOM 707 C C . ASN A 1 86 ? -12.993 -0.378 9.727 1.00 86.44 86 ASN A C 1
ATOM 709 O O . ASN A 1 86 ? -12.012 0.310 9.461 1.00 86.44 86 ASN A O 1
ATOM 713 N N . ASN A 1 87 ? -13.447 -0.541 10.964 1.00 82.50 87 ASN A N 1
ATOM 714 C CA . ASN A 1 87 ? -12.816 0.101 12.109 1.00 82.50 87 ASN A CA 1
ATOM 715 C C . ASN A 1 87 ? -11.605 -0.728 12.554 1.00 82.50 87 ASN A C 1
ATOM 717 O O . ASN A 1 87 ? -11.763 -1.873 12.981 1.00 82.50 87 ASN A O 1
ATOM 721 N N . TYR A 1 88 ? -10.417 -0.139 12.435 1.00 84.25 88 TYR A N 1
ATOM 722 C CA . TYR A 1 88 ? -9.150 -0.683 12.917 1.00 84.25 88 TYR A CA 1
ATOM 723 C C . TYR A 1 88 ? -8.548 0.291 13.927 1.00 84.25 88 TYR A C 1
ATOM 725 O O . TYR A 1 88 ? -8.609 1.500 13.712 1.00 84.25 88 TYR A O 1
ATOM 733 N N . ASP A 1 89 ? -7.950 -0.241 14.989 1.00 82.75 89 ASP A N 1
ATOM 734 C CA . ASP A 1 89 ? -7.301 0.546 16.044 1.00 82.75 89 ASP A CA 1
ATOM 735 C C . ASP A 1 89 ? -5.900 1.003 15.627 1.00 82.75 89 ASP A C 1
ATOM 737 O O . ASP A 1 89 ? -5.382 1.985 16.151 1.00 82.75 89 ASP A O 1
ATOM 741 N N . GLN A 1 90 ? -5.276 0.273 14.696 1.00 82.06 90 GLN A N 1
ATOM 742 C CA . GLN A 1 90 ? -3.943 0.565 14.186 1.00 82.06 90 GLN A CA 1
ATOM 743 C C . GLN A 1 90 ? -3.841 0.205 12.703 1.00 82.06 90 GLN A C 1
ATOM 745 O O . GLN A 1 90 ? -4.252 -0.875 12.272 1.00 82.06 90 GLN A O 1
ATOM 750 N N . VAL A 1 91 ? -3.226 1.087 11.912 1.00 84.62 91 VAL A N 1
ATOM 751 C CA . VAL A 1 91 ? -2.851 0.777 10.525 1.00 84.62 91 VAL A CA 1
ATOM 752 C C . VAL A 1 91 ? -1.360 0.976 10.336 1.00 84.62 91 VAL A C 1
ATOM 754 O O . VAL A 1 91 ? -0.797 2.015 10.685 1.00 84.62 91 VAL A O 1
ATOM 757 N N . ILE A 1 92 ? -0.733 -0.037 9.756 1.00 84.12 92 ILE A N 1
ATOM 758 C CA . ILE A 1 92 ? 0.694 -0.082 9.477 1.00 84.12 92 ILE A CA 1
ATOM 759 C C . ILE A 1 92 ? 0.874 0.044 7.968 1.00 84.12 92 ILE A C 1
ATOM 761 O O . ILE A 1 92 ? 0.192 -0.622 7.189 1.00 84.12 92 ILE A O 1
ATOM 765 N N . PHE A 1 93 ? 1.786 0.913 7.546 1.00 86.62 93 PHE A N 1
ATOM 766 C CA . PHE A 1 93 ? 2.105 1.131 6.138 1.00 86.62 93 PHE A CA 1
ATOM 767 C C . PHE A 1 93 ? 3.495 0.580 5.836 1.00 86.62 93 PHE A C 1
ATOM 769 O O . PHE A 1 93 ? 4.411 0.797 6.621 1.00 86.62 93 PHE A O 1
ATOM 776 N N . GLU A 1 94 ? 3.665 -0.064 4.679 1.00 85.44 94 GLU A N 1
ATOM 777 C CA . GLU A 1 94 ? 4.983 -0.508 4.193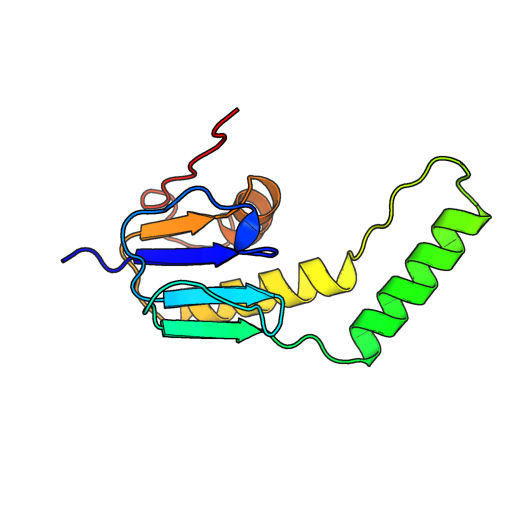 1.00 85.44 94 GLU A CA 1
ATOM 778 C C .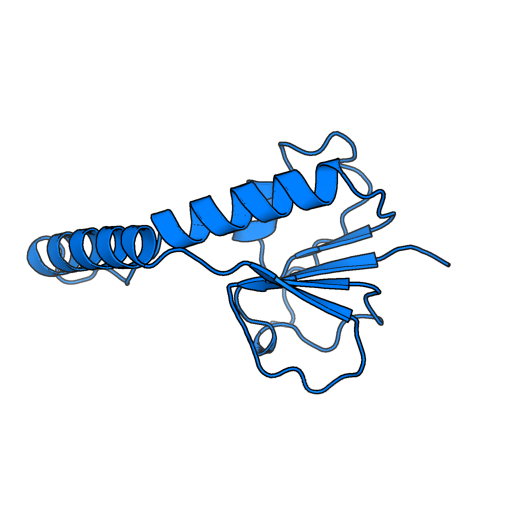 GLU A 1 94 ? 5.994 0.644 4.107 1.00 85.44 94 GLU A C 1
ATOM 780 O O . GLU A 1 94 ? 7.176 0.458 4.372 1.00 85.44 94 GLU A O 1
ATOM 785 N N . ASN A 1 95 ? 5.548 1.834 3.694 1.00 85.12 95 ASN A N 1
ATOM 786 C CA . ASN A 1 95 ? 6.427 2.975 3.461 1.00 85.12 95 ASN A CA 1
ATOM 787 C C . ASN A 1 95 ? 5.714 4.327 3.644 1.00 85.12 95 ASN A C 1
ATOM 789 O O . ASN A 1 95 ? 4.481 4.431 3.622 1.00 85.12 95 ASN A O 1
ATOM 793 N N . ASN A 1 96 ? 6.516 5.392 3.758 1.00 84.00 96 ASN A N 1
ATOM 794 C CA . ASN A 1 96 ? 6.045 6.776 3.879 1.00 84.00 96 ASN A CA 1
ATOM 795 C C . ASN A 1 96 ? 5.152 7.227 2.721 1.00 84.00 96 ASN A C 1
ATOM 797 O O . ASN A 1 96 ? 4.228 8.010 2.927 1.00 84.00 96 ASN A O 1
ATOM 801 N N . GLN A 1 97 ? 5.400 6.749 1.500 1.00 88.06 97 GLN A N 1
ATOM 802 C CA . GLN A 1 97 ? 4.611 7.155 0.339 1.00 88.06 97 GLN A CA 1
ATOM 803 C C . GLN A 1 97 ? 3.153 6.693 0.476 1.00 88.06 97 GLN A C 1
ATOM 805 O O . GLN A 1 97 ? 2.231 7.464 0.201 1.00 88.06 97 GLN A O 1
ATOM 810 N N . LEU A 1 98 ? 2.929 5.458 0.938 1.00 89.12 98 LEU A N 1
ATOM 811 C CA . LEU A 1 98 ? 1.594 4.949 1.254 1.00 89.12 98 LEU A CA 1
ATOM 812 C C . LEU A 1 98 ? 0.954 5.724 2.402 1.00 89.12 98 LEU A C 1
ATOM 814 O O . LEU A 1 98 ? -0.182 6.180 2.248 1.00 89.12 98 LEU A O 1
ATOM 818 N N . LYS A 1 99 ? 1.688 5.914 3.508 1.00 87.06 99 LYS A N 1
ATOM 819 C CA . LYS A 1 99 ? 1.219 6.694 4.661 1.00 87.06 99 LYS A CA 1
ATOM 820 C C . LYS A 1 99 ? 0.731 8.067 4.203 1.00 87.06 99 LYS A C 1
ATOM 822 O O . LYS A 1 99 ? -0.439 8.383 4.371 1.00 87.06 99 LYS A O 1
ATOM 827 N N . ASN A 1 100 ? 1.575 8.836 3.523 1.00 87.62 100 ASN A N 1
ATOM 828 C CA . ASN A 1 100 ? 1.274 10.210 3.118 1.00 87.62 100 ASN A CA 1
ATOM 829 C C . ASN A 1 100 ? 0.129 10.297 2.096 1.00 87.62 100 ASN A C 1
ATOM 831 O O . ASN A 1 100 ? -0.562 11.308 2.024 1.00 87.62 100 ASN A O 1
ATOM 835 N N . LYS A 1 101 ? -0.113 9.247 1.300 1.00 89.94 101 LYS A N 1
ATOM 836 C CA . LYS A 1 101 ? -1.218 9.230 0.326 1.00 89.94 101 LYS A CA 1
ATOM 837 C C . LYS A 1 101 ? -2.565 8.842 0.944 1.00 89.94 101 LYS A C 1
ATOM 839 O O . LYS A 1 101 ? -3.620 9.248 0.438 1.00 89.94 101 LYS A O 1
ATOM 844 N N . ILE A 1 102 ? -2.540 8.005 1.978 1.00 88.31 102 ILE A N 1
ATOM 845 C CA . ILE A 1 102 ? -3.732 7.399 2.577 1.00 88.31 102 ILE A CA 1
ATOM 846 C C . ILE A 1 102 ? -4.148 8.161 3.841 1.00 88.31 102 ILE A C 1
ATOM 848 O O . ILE A 1 102 ? -5.314 8.543 3.936 1.00 88.31 102 ILE A O 1
ATOM 852 N N . LEU A 1 103 ? -3.203 8.417 4.750 1.00 83.44 103 LEU A N 1
ATOM 853 C CA . LEU A 1 103 ? -3.427 8.939 6.098 1.00 83.44 103 LEU A CA 1
ATOM 854 C C . LEU A 1 103 ? -4.137 10.301 6.154 1.00 83.44 103 LEU A C 1
ATOM 856 O O . LEU A 1 103 ? -5.139 10.366 6.855 1.00 83.44 103 LEU A O 1
ATOM 860 N N . PRO A 1 104 ? -3.755 11.337 5.375 1.00 80.88 104 PRO A N 1
ATOM 861 C CA . PRO A 1 104 ? -4.381 12.668 5.477 1.00 80.88 104 PRO A CA 1
ATOM 862 C C . PRO A 1 104 ? -5.876 12.708 5.121 1.00 80.88 104 PRO A C 1
ATOM 864 O O . PRO A 1 104 ? -6.518 13.744 5.178 1.00 80.88 104 PRO A O 1
ATOM 867 N N . ASN A 1 105 ? -6.430 11.590 4.646 1.00 69.19 105 ASN A N 1
ATOM 868 C CA . ASN A 1 105 ? -7.836 11.462 4.270 1.00 69.19 105 ASN A CA 1
ATOM 869 C C . ASN A 1 105 ? -8.626 10.555 5.233 1.00 69.19 105 ASN A C 1
ATOM 871 O O . ASN A 1 105 ? -9.758 10.165 4.909 1.00 69.19 105 ASN A O 1
ATOM 875 N N . LEU A 1 106 ? -8.012 10.158 6.351 1.00 74.12 106 LEU A N 1
ATOM 876 C CA . LEU A 1 106 ? -8.599 9.355 7.418 1.00 74.12 106 LEU A CA 1
ATOM 877 C C . LEU A 1 106 ? -8.733 10.242 8.657 1.00 74.12 106 LEU A C 1
ATOM 879 O O . LEU A 1 106 ? -7.762 10.833 9.102 1.00 74.12 106 LEU A O 1
ATOM 883 N N . THR A 1 107 ? -9.928 10.306 9.232 1.00 60.81 107 THR A N 1
ATOM 884 C CA . THR A 1 107 ? -10.282 11.168 10.375 1.00 60.81 107 THR A CA 1
ATOM 885 C C . THR A 1 107 ? -9.593 10.807 11.700 1.00 60.81 107 THR A C 1
ATOM 887 O O . THR A 1 107 ? -9.757 11.529 12.674 1.00 60.81 107 THR A O 1
ATOM 890 N N . ASN A 1 108 ? -8.815 9.719 11.754 1.00 56.47 108 ASN A N 1
ATOM 891 C CA . ASN A 1 108 ? -8.270 9.143 12.994 1.00 56.47 108 ASN A CA 1
ATOM 892 C C . ASN A 1 108 ? -6.740 9.277 13.089 1.00 56.47 108 ASN A C 1
ATOM 894 O O . ASN A 1 108 ? -6.061 8.316 13.441 1.00 56.47 108 ASN A O 1
ATOM 898 N N . GLU A 1 109 ? -6.182 10.435 12.728 1.00 52.28 109 GLU A N 1
ATOM 899 C CA . GLU A 1 109 ? -4.740 10.675 12.507 1.00 52.28 109 GLU A CA 1
ATOM 900 C C . GLU A 1 109 ? -3.793 10.202 13.638 1.00 52.28 109 GLU A C 1
ATOM 902 O O . GLU A 1 109 ? -2.621 9.930 13.379 1.00 52.28 109 GLU A O 1
ATOM 907 N N . HIS A 1 110 ? -4.294 10.013 14.863 1.00 50.31 110 HIS A N 1
ATOM 908 C CA . HIS A 1 110 ? -3.520 9.628 16.052 1.00 50.31 110 HIS A CA 1
ATOM 909 C C . HIS A 1 110 ? -3.280 8.114 16.257 1.00 50.31 110 HIS A C 1
ATOM 911 O O . HIS A 1 110 ? -2.619 7.739 17.219 1.00 50.31 110 HIS A O 1
ATOM 917 N N . GLN A 1 111 ? -3.762 7.232 15.374 1.00 50.12 111 GLN A N 1
ATOM 918 C CA . GLN A 1 111 ? -3.689 5.762 15.552 1.00 50.12 111 GLN A CA 1
ATOM 919 C C . GLN A 1 111 ? -2.620 5.040 14.702 1.00 50.12 111 GLN A C 1
ATOM 921 O O . GLN A 1 111 ? -2.533 3.810 14.677 1.00 50.12 111 GLN A O 1
ATOM 926 N N . TYR A 1 112 ? -1.783 5.778 13.972 1.00 54.44 112 TYR A N 1
ATOM 927 C CA . TYR A 1 112 ? -0.963 5.202 12.905 1.00 54.44 112 TYR A CA 1
ATOM 928 C C . TYR A 1 112 ? 0.515 5.110 13.279 1.00 54.44 112 TYR A C 1
ATOM 930 O O . TYR A 1 112 ? 1.278 6.063 13.107 1.00 54.44 112 TYR A O 1
ATOM 938 N N . VAL A 1 113 ? 0.948 3.922 13.713 1.00 50.34 113 VAL A N 1
ATOM 939 C CA . VAL A 1 113 ? 2.376 3.606 13.841 1.00 50.34 113 VAL A CA 1
ATOM 940 C C . VAL A 1 113 ? 2.960 3.438 12.441 1.00 50.34 113 VAL A C 1
ATOM 942 O O . VAL A 1 113 ? 2.948 2.363 11.840 1.00 50.34 113 VAL A O 1
ATOM 945 N N . ALA A 1 114 ? 3.487 4.533 11.908 1.00 48.22 114 ALA A N 1
ATOM 946 C CA . ALA A 1 114 ? 4.383 4.488 10.770 1.00 48.22 114 ALA A CA 1
ATOM 947 C C . ALA A 1 114 ? 5.741 3.976 11.250 1.00 48.22 114 ALA A C 1
ATOM 949 O O . ALA A 1 114 ? 6.571 4.762 11.702 1.00 48.22 114 ALA A O 1
ATOM 950 N N . LYS A 1 115 ? 5.967 2.662 11.167 1.00 48.59 115 LYS A N 1
ATOM 951 C CA . LYS A 1 115 ? 7.328 2.125 11.232 1.00 48.59 115 LYS A CA 1
ATOM 952 C C . LYS A 1 115 ? 8.058 2.569 9.966 1.00 48.59 115 LYS A C 1
ATOM 954 O O . LYS A 1 115 ? 8.012 1.901 8.940 1.00 48.59 115 LYS A O 1
ATOM 959 N N . ASN A 1 116 ? 8.683 3.738 10.034 1.00 43.50 116 ASN A N 1
ATOM 960 C CA . ASN A 1 116 ? 9.740 4.081 9.104 1.00 43.50 116 ASN A CA 1
ATOM 961 C C . ASN A 1 116 ? 10.987 3.301 9.500 1.00 43.50 116 ASN A C 1
ATOM 963 O O . ASN A 1 116 ? 11.413 3.390 10.642 1.00 43.50 116 ASN A O 1
ATOM 967 N N . SER A 1 117 ? 11.492 2.562 8.518 1.00 38.03 117 SER A N 1
ATOM 968 C CA . SER A 1 117 ? 12.808 1.939 8.416 1.00 38.03 117 SER A CA 1
ATOM 969 C C . SER A 1 117 ? 13.216 0.912 9.488 1.00 38.03 117 SER A C 1
ATOM 971 O O . SER A 1 117 ? 13.360 1.182 10.673 1.00 38.03 117 SER A O 1
ATOM 973 N N . LEU A 1 118 ? 13.495 -0.309 9.027 1.00 40.00 118 LEU A N 1
ATOM 974 C CA . LEU A 1 118 ? 14.698 -0.999 9.487 1.00 40.00 118 LEU A CA 1
ATOM 975 C C . LEU A 1 118 ? 15.733 -0.854 8.372 1.00 40.00 118 LEU A C 1
ATOM 977 O O . LEU A 1 118 ? 15.909 -1.747 7.547 1.00 40.00 118 LEU A O 1
ATOM 981 N N . ALA A 1 119 ? 16.285 0.357 8.314 1.00 32.66 119 ALA A N 1
ATOM 982 C CA . ALA A 1 119 ? 17.622 0.725 7.858 1.00 32.66 119 ALA A CA 1
ATOM 983 C C . ALA A 1 119 ? 17.861 2.178 8.292 1.00 32.66 119 ALA A C 1
ATOM 985 O O . ALA A 1 119 ? 16.956 3.014 8.045 1.00 32.66 119 ALA A O 1
#